Protein AF-A0A1D6ML98-F1 (afdb_monomer_lite)

Structure (mmCIF, N/CA/C/O backbone):
data_AF-A0A1D6ML98-F1
#
_entry.id   AF-A0A1D6ML98-F1
#
loop_
_atom_site.group_PDB
_atom_site.id
_atom_site.type_symbol
_atom_site.label_atom_id
_atom_site.label_alt_id
_atom_site.label_comp_id
_atom_site.label_asym_id
_atom_site.label_entity_id
_atom_site.label_seq_id
_atom_site.pdbx_PDB_ins_code
_atom_site.Cartn_x
_atom_site.Cartn_y
_atom_site.Cartn_z
_atom_site.occupancy
_atom_site.B_iso_or_equiv
_atom_site.auth_seq_id
_atom_site.auth_comp_id
_atom_site.auth_asym_id
_atom_site.auth_atom_id
_atom_site.pdbx_PDB_model_num
ATOM 1 N N . MET A 1 1 ? 32.834 -9.006 -31.889 1.00 80.00 1 MET A N 1
ATOM 2 C CA . MET A 1 1 ? 32.621 -7.613 -31.425 1.00 80.00 1 MET A CA 1
ATOM 3 C C . MET A 1 1 ? 31.144 -7.225 -31.370 1.00 80.00 1 MET A C 1
ATOM 5 O O . MET A 1 1 ? 30.738 -6.673 -30.360 1.00 80.00 1 MET A O 1
ATOM 9 N N . VAL A 1 2 ? 30.322 -7.568 -32.375 1.00 92.31 2 VAL A N 1
ATOM 10 C CA . VAL A 1 2 ? 28.879 -7.229 -32.403 1.00 92.31 2 VAL A CA 1
ATOM 11 C C . VAL A 1 2 ? 28.112 -7.730 -31.173 1.00 92.31 2 VAL A C 1
ATOM 13 O O . VAL A 1 2 ? 27.412 -6.945 -30.546 1.00 92.31 2 VAL A O 1
ATOM 16 N N . LEU A 1 3 ? 28.292 -8.999 -30.778 1.00 92.00 3 LEU A N 1
ATOM 17 C CA . LEU A 1 3 ? 27.611 -9.558 -29.601 1.00 92.00 3 LEU A CA 1
ATOM 18 C C . LEU A 1 3 ? 27.974 -8.805 -28.312 1.00 92.00 3 LEU A C 1
ATOM 20 O O . LEU A 1 3 ? 27.093 -8.484 -27.527 1.00 92.00 3 LEU A O 1
ATOM 24 N N . LEU A 1 4 ? 29.256 -8.470 -28.125 1.00 93.56 4 LEU A N 1
ATOM 25 C CA . LEU A 1 4 ? 29.718 -7.707 -26.962 1.00 93.56 4 LEU A CA 1
ATOM 26 C C . LEU A 1 4 ? 29.082 -6.308 -26.930 1.00 93.56 4 LEU A C 1
ATOM 28 O O . LEU A 1 4 ? 28.605 -5.878 -25.885 1.00 93.56 4 LEU A O 1
ATOM 32 N N . GLY A 1 5 ? 29.022 -5.631 -28.082 1.00 95.44 5 GLY A N 1
ATOM 33 C CA . GLY A 1 5 ? 28.347 -4.339 -28.215 1.00 95.44 5 GLY A CA 1
ATOM 34 C C . GLY A 1 5 ? 26.849 -4.430 -27.917 1.00 95.44 5 GLY A C 1
ATOM 35 O O . GLY A 1 5 ? 26.329 -3.623 -27.152 1.00 95.44 5 GLY A O 1
ATOM 36 N N . ALA A 1 6 ? 26.168 -5.448 -28.447 1.00 94.50 6 ALA A N 1
ATOM 37 C CA . ALA A 1 6 ? 24.748 -5.681 -28.194 1.00 94.50 6 ALA A CA 1
ATOM 38 C C . ALA A 1 6 ? 24.463 -5.953 -26.709 1.00 94.50 6 ALA A C 1
ATOM 40 O O . ALA A 1 6 ? 23.533 -5.379 -26.148 1.00 94.50 6 ALA A O 1
ATOM 41 N N . VAL A 1 7 ? 25.294 -6.769 -26.052 1.00 96.31 7 VAL A N 1
ATOM 42 C CA . VAL A 1 7 ? 25.186 -7.042 -24.611 1.00 96.31 7 VAL A CA 1
ATOM 43 C C . VAL A 1 7 ? 25.439 -5.774 -23.795 1.00 96.31 7 VAL A C 1
ATOM 45 O O . VAL A 1 7 ? 24.674 -5.492 -22.878 1.00 96.31 7 VAL A O 1
ATOM 48 N N . ALA A 1 8 ? 26.450 -4.971 -24.139 1.00 94.69 8 ALA A N 1
ATOM 49 C CA . ALA A 1 8 ? 26.728 -3.714 -23.445 1.00 94.69 8 ALA A CA 1
ATOM 50 C C . ALA A 1 8 ? 25.551 -2.728 -23.545 1.00 94.69 8 ALA A C 1
ATOM 52 O O . ALA A 1 8 ? 25.116 -2.186 -22.530 1.00 94.69 8 ALA A O 1
ATOM 53 N N . VAL A 1 9 ? 24.987 -2.548 -24.745 1.00 93.38 9 VAL A N 1
ATOM 54 C CA . VAL A 1 9 ? 23.797 -1.707 -24.957 1.00 93.38 9 VAL A CA 1
ATOM 55 C C . VAL A 1 9 ? 22.605 -2.248 -24.169 1.00 93.38 9 VAL A C 1
ATOM 57 O O . VAL A 1 9 ? 21.935 -1.480 -23.483 1.00 93.38 9 VAL A O 1
ATOM 60 N N . LEU A 1 10 ? 22.365 -3.563 -24.202 1.00 92.56 10 LEU A N 1
ATOM 61 C CA . LEU A 1 10 ? 21.275 -4.193 -23.455 1.00 92.56 10 LEU A CA 1
ATOM 62 C C . LEU A 1 10 ? 21.408 -3.962 -21.944 1.00 92.56 10 LEU A C 1
ATOM 64 O O . LEU A 1 10 ? 20.434 -3.584 -21.298 1.00 92.56 10 LEU A O 1
ATOM 68 N N . VAL A 1 11 ? 22.604 -4.146 -21.382 1.00 92.38 11 VAL A N 1
ATOM 69 C CA . VAL A 1 11 ? 22.875 -3.905 -19.956 1.00 92.38 11 VAL A CA 1
ATOM 70 C C . VAL A 1 11 ?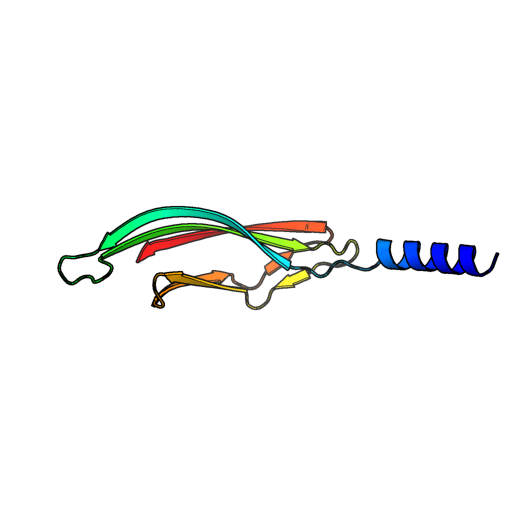 22.596 -2.448 -19.592 1.00 92.38 11 VAL A C 1
ATOM 72 O O . VAL A 1 11 ? 21.909 -2.187 -18.607 1.00 92.38 11 VAL A O 1
ATOM 75 N N . VAL A 1 12 ? 23.067 -1.498 -20.403 1.00 89.31 12 VAL A N 1
ATOM 76 C CA . VAL A 1 12 ? 22.812 -0.066 -20.195 1.00 89.31 12 VAL A CA 1
ATOM 77 C C . VAL A 1 12 ? 21.313 0.235 -20.233 1.00 89.31 12 VAL A C 1
ATOM 79 O O . VAL A 1 12 ? 20.810 0.922 -19.346 1.00 89.31 12 VAL A O 1
ATOM 82 N N . VAL A 1 13 ? 20.579 -0.327 -21.197 1.00 86.56 13 VAL A N 1
ATOM 83 C CA . VAL A 1 13 ? 19.122 -0.164 -21.303 1.00 86.56 13 VAL A CA 1
ATOM 84 C C . VAL A 1 13 ? 18.412 -0.716 -20.067 1.00 86.56 13 VAL A C 1
ATOM 86 O O . VAL A 1 13 ? 17.603 -0.007 -19.481 1.00 86.56 13 VAL A O 1
ATOM 89 N N . VAL A 1 14 ? 18.726 -1.936 -19.626 1.00 85.12 14 VAL A N 1
ATOM 90 C CA . VAL A 1 14 ? 18.088 -2.556 -18.449 1.00 85.12 14 VAL A CA 1
ATOM 91 C C . VAL A 1 14 ? 18.408 -1.792 -17.159 1.00 85.12 14 VAL A C 1
ATOM 93 O O . VAL A 1 14 ? 17.543 -1.643 -16.298 1.00 85.12 14 VAL A O 1
ATOM 96 N N . LEU A 1 15 ? 19.630 -1.271 -17.018 1.00 80.12 15 LEU A N 1
ATOM 97 C CA . LEU A 1 15 ? 20.029 -0.475 -15.852 1.00 80.12 15 LEU A CA 1
ATOM 98 C C . LEU A 1 15 ? 19.375 0.912 -15.824 1.00 80.12 15 LEU A C 1
ATOM 100 O O . LEU A 1 15 ? 19.064 1.416 -14.744 1.00 80.12 15 LEU A O 1
ATOM 104 N N . LEU A 1 16 ? 19.168 1.524 -16.992 1.00 76.38 16 LEU A N 1
ATOM 105 C CA . LEU A 1 16 ? 18.532 2.836 -17.136 1.00 76.38 16 LEU A CA 1
ATOM 106 C C . LEU A 1 16 ? 17.006 2.756 -17.244 1.00 76.38 16 LEU A C 1
ATOM 108 O O . LEU A 1 16 ? 16.338 3.789 -17.173 1.00 76.38 16 LEU A O 1
ATOM 112 N N . GLN A 1 17 ? 16.441 1.557 -17.412 1.00 75.75 17 GLN A N 1
ATOM 113 C CA . GLN A 1 17 ? 15.001 1.387 -17.514 1.00 75.75 17 GLN A CA 1
ATOM 114 C C . GLN A 1 17 ? 14.327 1.880 -16.225 1.00 75.75 17 GLN A C 1
ATOM 116 O O . GLN A 1 17 ? 14.653 1.421 -15.122 1.00 75.75 17 GLN A O 1
ATOM 121 N N . PRO A 1 18 ? 13.375 2.823 -16.332 1.00 66.12 18 PRO A N 1
ATOM 122 C CA . PRO A 1 18 ? 12.681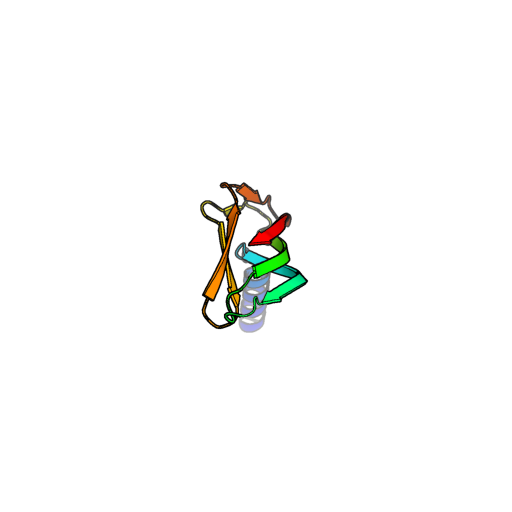 3.339 -15.170 1.00 66.12 18 PRO A CA 1
ATOM 123 C C . PRO A 1 18 ? 11.910 2.207 -14.490 1.00 66.12 18 PRO A C 1
ATOM 125 O O . PRO A 1 18 ? 11.031 1.582 -15.082 1.00 66.12 18 PRO A O 1
ATOM 128 N N . ARG A 1 19 ? 12.227 1.948 -13.219 1.00 78.12 19 ARG A N 1
ATOM 129 C CA . ARG A 1 19 ? 11.482 0.979 -12.413 1.00 78.12 19 ARG A CA 1
ATOM 130 C C . ARG A 1 19 ? 10.090 1.533 -12.140 1.00 78.12 19 ARG A C 1
ATOM 132 O O . ARG A 1 19 ? 9.964 2.645 -11.622 1.00 78.12 19 ARG A O 1
ATOM 139 N N . ALA A 1 20 ? 9.068 0.751 -12.473 1.00 86.06 20 ALA A N 1
ATOM 140 C CA . ALA A 1 20 ? 7.688 1.119 -12.203 1.00 86.06 20 ALA A CA 1
ATOM 141 C C . ALA A 1 20 ? 7.498 1.424 -10.703 1.00 86.06 20 ALA A C 1
ATOM 143 O O . ALA A 1 20 ? 8.054 0.715 -9.853 1.00 86.06 20 ALA A O 1
ATOM 144 N N . PRO A 1 21 ? 6.751 2.485 -10.357 1.00 92.38 21 PRO A N 1
ATOM 145 C CA . PRO A 1 21 ? 6.392 2.740 -8.974 1.00 92.38 21 PRO A CA 1
ATOM 146 C C . PRO A 1 21 ? 5.467 1.626 -8.465 1.00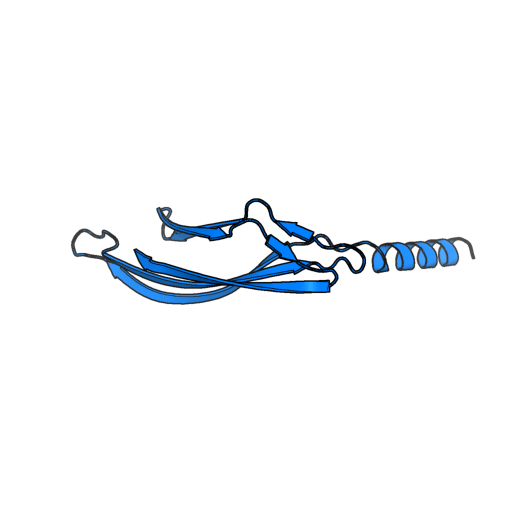 92.38 21 PRO A C 1
ATOM 148 O O . PRO A 1 21 ? 4.652 1.093 -9.214 1.00 92.38 21 PRO A O 1
ATOM 151 N N . TYR A 1 22 ? 5.593 1.270 -7.191 1.00 93.19 22 TYR A N 1
ATOM 152 C CA . TYR A 1 22 ? 4.827 0.188 -6.574 1.00 93.19 22 TYR A CA 1
ATOM 153 C C . TYR A 1 22 ? 4.415 0.544 -5.149 1.00 93.19 22 TYR A C 1
ATOM 155 O O . TYR A 1 22 ? 4.961 1.464 -4.540 1.00 93.19 22 TYR A O 1
ATOM 163 N N . VAL A 1 23 ? 3.459 -0.208 -4.612 1.00 95.06 23 VAL A N 1
ATOM 164 C CA . VAL A 1 23 ? 3.040 -0.128 -3.212 1.00 95.06 23 VAL A CA 1
ATOM 165 C C . VAL A 1 23 ? 3.275 -1.484 -2.562 1.00 95.06 23 VAL A C 1
ATOM 167 O O . VAL A 1 23 ? 2.993 -2.512 -3.172 1.00 95.06 23 VAL A O 1
ATOM 170 N N . ALA A 1 24 ? 3.813 -1.499 -1.346 1.00 94.69 24 ALA A N 1
ATOM 171 C CA . ALA A 1 24 ? 4.084 -2.721 -0.598 1.00 94.69 24 ALA A CA 1
ATOM 172 C C . ALA A 1 24 ? 3.664 -2.574 0.866 1.00 94.69 24 ALA A C 1
ATOM 174 O O . ALA A 1 24 ? 3.827 -1.511 1.457 1.00 94.69 24 ALA A O 1
ATOM 175 N N . VAL A 1 25 ? 3.172 -3.657 1.467 1.00 94.12 25 VAL A N 1
ATOM 176 C CA . VAL A 1 25 ? 3.003 -3.748 2.923 1.00 94.12 25 VAL A CA 1
ATOM 177 C C . VAL A 1 25 ? 4.353 -4.129 3.526 1.00 94.12 25 VAL A C 1
ATOM 179 O O . VAL A 1 25 ? 4.933 -5.144 3.148 1.00 94.12 25 VAL A O 1
ATOM 182 N N . ARG A 1 26 ? 4.878 -3.304 4.432 1.00 95.31 26 ARG A N 1
ATOM 183 C CA . ARG A 1 26 ? 6.150 -3.541 5.130 1.00 95.31 26 ARG A CA 1
ATOM 184 C C . ARG A 1 26 ? 5.985 -4.311 6.416 1.00 95.31 26 ARG A C 1
ATOM 186 O O . ARG A 1 26 ? 6.773 -5.205 6.698 1.00 95.31 26 ARG A O 1
ATOM 193 N N . ALA A 1 27 ? 4.973 -3.942 7.178 1.00 96.06 27 ALA A N 1
ATOM 194 C CA . ALA A 1 27 ? 4.649 -4.580 8.432 1.00 96.06 27 ALA A CA 1
ATOM 195 C C . ALA A 1 27 ? 3.139 -4.539 8.622 1.00 96.06 27 ALA A C 1
ATOM 197 O O . ALA A 1 27 ? 2.472 -3.590 8.204 1.00 96.06 27 ALA A O 1
ATOM 198 N N . ALA A 1 28 ? 2.610 -5.566 9.268 1.00 94.19 28 ALA A N 1
ATOM 199 C CA . ALA A 1 28 ? 1.254 -5.564 9.772 1.00 94.19 28 ALA A CA 1
ATOM 200 C C . ALA A 1 28 ? 1.258 -6.243 11.138 1.00 94.19 28 ALA A C 1
ATOM 202 O O . ALA A 1 28 ? 1.841 -7.318 11.283 1.00 94.19 28 ALA A O 1
ATOM 203 N N . SER A 1 29 ? 0.621 -5.615 12.119 1.00 95.81 29 SER A N 1
ATOM 204 C CA . SER A 1 29 ? 0.541 -6.135 13.481 1.00 95.81 29 SER A CA 1
ATOM 205 C C . SER A 1 29 ? -0.913 -6.213 13.910 1.00 95.81 29 SER A C 1
ATOM 207 O O . SER A 1 29 ? -1.622 -5.207 13.919 1.00 95.81 29 SER A O 1
ATOM 209 N N . LEU A 1 30 ? -1.350 -7.416 14.268 1.00 93.31 30 LEU A N 1
ATOM 210 C CA . LEU A 1 30 ? -2.653 -7.674 14.866 1.00 93.31 30 LEU A CA 1
ATOM 211 C C . LEU A 1 30 ? -2.534 -7.529 16.386 1.00 93.31 30 LEU A C 1
ATOM 213 O O . LEU A 1 30 ? -1.764 -8.248 17.014 1.00 93.31 30 LEU A O 1
ATOM 217 N N . TYR A 1 31 ? -3.289 -6.599 16.964 1.00 94.62 31 TYR A N 1
ATOM 218 C CA . TYR A 1 31 ? -3.320 -6.341 18.407 1.00 94.62 31 TYR A CA 1
ATOM 219 C C . TYR A 1 31 ? -4.546 -6.948 19.084 1.00 94.62 31 TYR A C 1
ATOM 221 O O . TYR A 1 31 ? -4.464 -7.357 20.237 1.00 94.62 31 TYR A O 1
ATOM 229 N N . ALA A 1 32 ? -5.675 -7.002 18.379 1.00 92.31 32 ALA A N 1
ATOM 230 C CA . ALA A 1 32 ? -6.903 -7.603 18.877 1.00 92.31 32 ALA A CA 1
ATOM 231 C C . ALA A 1 32 ? -7.639 -8.298 17.733 1.00 92.31 32 ALA A C 1
ATOM 233 O O . ALA A 1 32 ? -7.727 -7.749 16.635 1.00 92.31 32 ALA A O 1
ATOM 234 N N . LEU A 1 33 ? -8.151 -9.495 18.009 1.00 90.06 33 LEU A N 1
ATOM 235 C CA . LEU A 1 33 ? -9.103 -10.228 17.178 1.00 90.06 33 LEU A CA 1
ATOM 236 C C . LEU A 1 33 ? -10.015 -11.005 18.126 1.00 90.06 33 LEU A C 1
ATOM 238 O O . LEU A 1 33 ? -9.688 -12.112 18.550 1.00 90.06 33 LEU A O 1
ATOM 242 N N . VAL A 1 34 ? -11.107 -10.371 18.531 1.00 91.44 34 VAL A N 1
ATOM 243 C CA . VAL A 1 34 ? -12.033 -10.889 19.537 1.00 91.44 34 VAL A CA 1
ATOM 244 C C . VAL A 1 34 ? -13.341 -11.250 18.859 1.00 91.44 34 VAL A C 1
ATOM 246 O O . VAL A 1 34 ? -13.909 -10.450 18.116 1.00 91.44 34 VAL A O 1
ATOM 249 N N . TYR A 1 35 ? -13.812 -12.459 19.138 1.00 87.88 35 TYR A N 1
ATOM 250 C CA . TYR A 1 35 ? -15.113 -12.941 18.709 1.00 87.88 35 TYR A CA 1
ATOM 251 C C . TYR A 1 35 ? -16.086 -12.919 19.883 1.00 87.88 35 TYR A C 1
ATOM 253 O O . TYR A 1 35 ? -15.752 -13.366 20.981 1.00 87.88 35 TYR A O 1
ATOM 261 N N . GLY A 1 36 ? -17.291 -12.416 19.637 1.00 88.56 36 GLY A N 1
ATOM 262 C CA . GLY A 1 36 ? -18.402 -12.508 20.572 1.00 88.56 36 GLY A CA 1
ATOM 263 C C . GLY A 1 36 ? -18.967 -13.928 20.644 1.00 88.56 36 GLY A C 1
ATOM 264 O O . GLY A 1 36 ? -18.622 -14.811 19.857 1.00 88.56 36 GLY A O 1
ATOM 265 N N . GLN A 1 37 ? -19.905 -14.146 21.567 1.00 89.75 37 GLN A N 1
ATOM 266 C CA . GLN A 1 37 ? -20.527 -15.461 21.794 1.00 89.75 37 GLN A CA 1
ATOM 267 C C . GLN A 1 37 ? -21.267 -16.015 20.565 1.00 89.75 37 GLN A C 1
ATOM 269 O O . GLN A 1 37 ? -21.426 -17.224 20.428 1.00 89.75 37 GLN A O 1
ATOM 274 N N . THR A 1 38 ? -21.703 -15.141 19.658 1.00 87.88 38 THR A N 1
ATOM 275 C CA . THR A 1 38 ? -22.371 -15.507 18.401 1.00 87.88 38 THR A CA 1
ATOM 276 C C . THR A 1 38 ? -21.394 -15.922 17.295 1.00 87.88 38 THR A C 1
ATOM 278 O O . THR A 1 38 ? -21.831 -16.258 16.198 1.00 87.88 38 THR A O 1
ATOM 281 N N . GLY A 1 39 ? -20.078 -15.862 17.543 1.00 84.25 39 GLY A N 1
ATOM 282 C CA . GLY A 1 39 ? -19.043 -16.028 16.519 1.00 84.25 39 GLY A CA 1
ATOM 283 C C . GLY A 1 39 ? -18.871 -14.804 15.613 1.00 84.25 39 GLY A C 1
ATOM 284 O O . GLY A 1 39 ? -18.078 -14.844 14.674 1.00 84.25 39 GLY A O 1
ATOM 285 N N . ALA A 1 40 ? -19.590 -13.710 15.885 1.00 84.75 40 ALA A N 1
ATOM 286 C CA . ALA A 1 40 ? -19.366 -12.430 15.227 1.00 84.75 40 ALA A CA 1
ATOM 287 C C . ALA A 1 40 ? -18.066 -11.791 15.727 1.00 84.75 40 ALA A C 1
ATOM 289 O O . ALA A 1 40 ? -17.697 -11.938 16.892 1.00 84.75 40 ALA A O 1
ATOM 290 N N . LEU A 1 41 ? -17.378 -11.076 14.841 1.00 83.50 41 LEU A N 1
ATOM 291 C CA . LEU A 1 41 ? -16.219 -10.279 15.215 1.00 83.50 41 LEU A CA 1
ATOM 292 C C . LEU A 1 41 ? -16.687 -9.083 16.056 1.00 83.50 41 LEU A C 1
ATOM 294 O O . LEU A 1 41 ? -17.490 -8.290 15.575 1.00 83.50 41 LEU A O 1
ATOM 298 N N . ASP A 1 42 ? -16.209 -8.994 17.294 1.00 89.06 42 ASP A N 1
ATOM 299 C CA . ASP A 1 42 ? -16.596 -7.968 18.273 1.00 89.06 42 ASP A CA 1
ATOM 300 C C . ASP A 1 42 ? -15.560 -6.840 18.364 1.00 89.06 42 ASP A C 1
ATOM 302 O O . ASP A 1 42 ? -15.903 -5.678 18.543 1.00 89.06 42 ASP A O 1
ATOM 306 N N . ASN A 1 43 ? -14.274 -7.178 18.219 1.00 90.94 43 ASN A N 1
ATOM 307 C CA . ASN A 1 43 ? -13.203 -6.189 18.173 1.00 90.94 43 ASN A CA 1
ATOM 308 C C . ASN A 1 43 ? -12.048 -6.687 17.308 1.00 90.94 43 ASN A C 1
ATOM 310 O O . ASN A 1 43 ? -11.491 -7.765 17.545 1.00 90.94 43 ASN A O 1
ATOM 314 N N . VAL A 1 44 ? -11.627 -5.872 16.351 1.00 90.75 44 VAL A N 1
ATOM 315 C CA . VAL A 1 44 ? -10.374 -6.060 15.629 1.00 90.75 44 VAL A CA 1
ATOM 316 C C . VAL A 1 44 ? -9.528 -4.805 15.686 1.00 90.75 44 VAL A C 1
ATOM 318 O O . VAL A 1 44 ? -10.005 -3.701 15.459 1.00 90.75 44 VAL A O 1
ATOM 321 N N . GLN A 1 45 ? -8.232 -4.968 15.937 1.00 94.81 45 GLN A N 1
ATOM 322 C CA . GLN A 1 45 ? -7.269 -3.881 15.84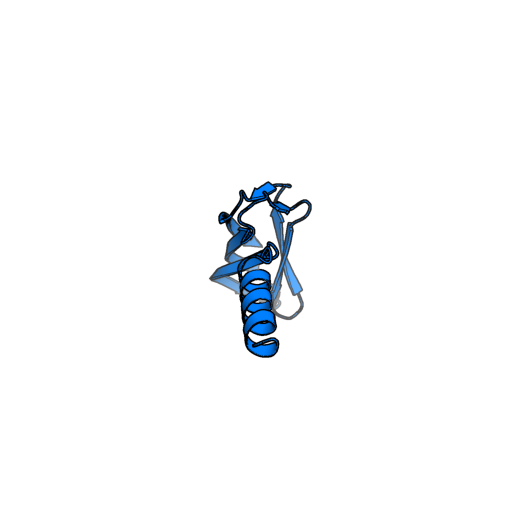4 1.00 94.81 45 GLN A CA 1
ATOM 323 C C . GLN A 1 45 ? -6.027 -4.357 15.105 1.00 94.81 45 GLN A C 1
ATOM 325 O O . GLN A 1 45 ? -5.280 -5.196 15.604 1.00 94.81 45 GLN A O 1
ATOM 330 N N . VAL A 1 46 ? -5.782 -3.779 13.931 1.00 94.75 46 VAL A N 1
ATOM 331 C CA . VAL A 1 46 ? -4.612 -4.076 13.097 1.00 94.75 46 VAL A CA 1
ATOM 332 C C . VAL A 1 46 ? -3.914 -2.779 12.735 1.00 94.75 46 VAL A C 1
ATOM 334 O O . VAL A 1 46 ? -4.550 -1.840 12.263 1.00 94.75 46 VAL A O 1
ATOM 337 N N . THR A 1 47 ? -2.600 -2.718 12.906 1.00 96.44 47 THR A N 1
ATOM 338 C CA . THR A 1 47 ? -1.790 -1.684 12.259 1.00 96.44 47 THR A CA 1
ATOM 339 C C . THR A 1 47 ? -1.214 -2.244 10.972 1.00 96.44 47 THR A C 1
ATOM 341 O O . THR A 1 47 ? -0.794 -3.398 10.917 1.00 96.44 47 THR A O 1
ATOM 344 N N . VAL A 1 48 ? -1.206 -1.435 9.918 1.00 95.81 48 VAL A N 1
ATOM 345 C CA . VAL A 1 48 ? -0.601 -1.788 8.634 1.00 95.81 48 VAL A CA 1
ATOM 346 C C . VAL A 1 48 ? 0.313 -0.647 8.225 1.00 95.81 48 VAL A C 1
ATOM 348 O O . VAL A 1 48 ? -0.130 0.485 8.038 1.00 95.81 48 VAL A O 1
ATOM 351 N N . GLN A 1 49 ? 1.598 -0.944 8.085 1.00 96.75 49 GLN A N 1
ATOM 352 C CA . GLN A 1 49 ? 2.577 -0.041 7.502 1.00 96.75 49 GLN A CA 1
ATOM 353 C C . GLN A 1 49 ? 2.710 -0.366 6.023 1.00 96.75 49 GLN A C 1
ATOM 355 O O . GLN A 1 49 ? 3.254 -1.401 5.637 1.00 96.75 49 GLN A O 1
ATOM 360 N N . VAL A 1 50 ? 2.191 0.528 5.195 1.00 96.12 50 VAL A N 1
ATOM 361 C CA . VAL A 1 50 ? 2.296 0.474 3.742 1.00 96.12 50 VAL A CA 1
ATOM 362 C C . VAL A 1 50 ? 3.377 1.455 3.299 1.00 96.12 50 VAL A C 1
ATOM 364 O O . VAL A 1 50 ? 3.608 2.477 3.935 1.00 96.12 50 VAL A O 1
ATOM 367 N N . GLU A 1 51 ? 4.043 1.170 2.192 1.00 96.19 51 GLU A N 1
ATOM 368 C CA . GLU A 1 51 ? 4.951 2.099 1.534 1.00 96.19 51 GLU A CA 1
ATOM 369 C C . GLU A 1 51 ? 4.632 2.186 0.054 1.00 96.19 51 GLU A C 1
ATOM 371 O O . GLU A 1 51 ? 4.590 1.168 -0.639 1.00 96.19 51 GLU A O 1
ATOM 376 N N . ALA A 1 52 ? 4.502 3.409 -0.445 1.00 97.25 52 ALA A N 1
ATOM 377 C CA . ALA A 1 52 ? 4.590 3.683 -1.867 1.00 97.25 52 ALA A CA 1
ATOM 378 C C . ALA A 1 52 ? 6.042 4.014 -2.227 1.00 97.25 52 ALA A C 1
ATOM 380 O O . ALA A 1 52 ? 6.682 4.851 -1.589 1.00 97.25 52 ALA A O 1
ATOM 381 N N . ARG A 1 53 ? 6.582 3.359 -3.253 1.00 95.94 53 ARG A N 1
ATOM 382 C CA . ARG A 1 53 ? 7.965 3.531 -3.700 1.00 95.94 53 ARG A CA 1
ATOM 383 C C . ARG A 1 53 ? 8.006 3.875 -5.170 1.00 95.94 53 ARG A C 1
ATOM 385 O O . ARG A 1 53 ? 7.311 3.273 -5.983 1.00 95.94 53 ARG A O 1
ATOM 392 N N . ASN A 1 54 ? 8.873 4.816 -5.506 1.00 94.69 54 ASN A N 1
ATOM 393 C CA . ASN A 1 54 ? 9.138 5.203 -6.876 1.00 94.69 54 ASN A CA 1
ATOM 394 C C . ASN A 1 54 ? 10.603 4.921 -7.204 1.00 94.69 54 ASN A C 1
ATOM 396 O O . ASN A 1 54 ? 11.496 5.648 -6.777 1.00 94.69 54 ASN A O 1
ATOM 400 N N . GLY A 1 55 ? 10.854 3.845 -7.950 1.00 90.00 55 GLY A N 1
ATOM 401 C CA . GLY A 1 55 ? 12.205 3.490 -8.384 1.00 90.00 55 GLY A CA 1
ATOM 402 C C . GLY A 1 55 ? 12.695 4.283 -9.601 1.00 90.00 55 GLY A C 1
ATOM 403 O O . GLY A 1 55 ? 13.866 4.168 -9.955 1.00 90.00 55 GLY A O 1
ATOM 404 N N . ASN A 1 56 ? 11.832 5.080 -10.239 1.00 87.75 56 ASN A N 1
ATOM 405 C CA . ASN A 1 56 ? 12.211 5.941 -11.352 1.00 87.75 56 ASN A CA 1
ATOM 406 C C . ASN A 1 56 ? 13.095 7.090 -10.840 1.00 87.75 56 ASN A C 1
ATOM 408 O O . ASN A 1 56 ? 12.739 7.794 -9.894 1.00 87.75 56 ASN A O 1
ATOM 412 N N . ALA A 1 57 ? 14.261 7.269 -11.461 1.00 86.88 57 ALA A N 1
ATOM 413 C CA . ALA A 1 57 ? 15.233 8.290 -11.083 1.00 86.88 57 ALA A CA 1
ATOM 414 C C . ALA A 1 57 ? 14.945 9.686 -11.653 1.00 86.88 57 ALA A C 1
ATOM 416 O O . ALA A 1 57 ? 15.546 10.657 -11.205 1.00 86.88 57 ALA A O 1
ATOM 417 N N . HIS A 1 58 ? 14.040 9.786 -12.621 1.00 86.62 58 HIS A N 1
ATOM 418 C CA . HIS A 1 58 ? 13.865 10.973 -13.455 1.00 86.62 58 HIS A CA 1
ATOM 419 C C . HIS A 1 58 ? 12.483 11.609 -13.321 1.00 86.62 58 HIS A C 1
ATOM 421 O O . HIS A 1 58 ? 12.317 12.775 -13.660 1.00 86.62 58 HIS A O 1
ATOM 427 N N . SER A 1 59 ? 11.487 10.868 -12.830 1.00 90.00 59 SER A N 1
ATOM 428 C CA . SER A 1 59 ? 10.113 11.359 -12.730 1.00 90.00 59 SER A CA 1
ATOM 429 C C . SER A 1 59 ? 9.481 11.023 -11.392 1.00 90.00 59 SER A C 1
ATOM 431 O O . SER A 1 59 ? 9.656 9.928 -10.861 1.00 90.00 59 SER A O 1
ATOM 433 N N . THR A 1 60 ? 8.672 11.954 -10.897 1.00 95.00 60 THR A N 1
ATOM 434 C CA . THR A 1 60 ? 7.726 11.742 -9.798 1.00 95.00 60 THR A CA 1
ATOM 435 C C . THR A 1 60 ? 6.626 10.769 -10.228 1.00 95.00 60 THR A C 1
ATOM 437 O O . THR A 1 60 ? 6.136 10.838 -11.355 1.00 95.00 60 THR A O 1
ATOM 440 N N . ALA A 1 61 ? 6.212 9.889 -9.319 1.00 94.88 61 ALA A N 1
ATOM 441 C CA . ALA A 1 61 ? 5.052 9.020 -9.478 1.00 94.88 61 ALA A CA 1
ATOM 442 C C . ALA A 1 61 ? 3.827 9.645 -8.804 1.00 94.88 61 ALA A C 1
ATOM 444 O O . ALA A 1 61 ? 3.941 10.250 -7.736 1.00 94.88 61 ALA A O 1
ATOM 445 N N . TYR A 1 62 ? 2.653 9.489 -9.410 1.00 96.44 62 TYR A N 1
ATOM 446 C CA . TYR A 1 62 ? 1.384 9.948 -8.854 1.00 96.44 62 TYR A CA 1
ATOM 447 C C . TYR A 1 62 ? 0.460 8.756 -8.623 1.00 96.44 62 TYR A C 1
ATOM 449 O O . TYR A 1 62 ? 0.205 7.979 -9.541 1.00 96.44 62 TYR A O 1
ATOM 457 N N . PHE A 1 63 ? -0.045 8.630 -7.401 1.00 95.44 63 PHE A N 1
ATOM 458 C CA . PHE A 1 63 ? -1.014 7.615 -7.014 1.00 95.44 63 PHE A CA 1
ATOM 459 C C . PHE A 1 63 ? -2.355 8.311 -6.800 1.00 95.44 63 PHE A C 1
ATOM 461 O O . PHE A 1 63 ? -2.506 9.101 -5.871 1.00 95.44 63 PHE A O 1
ATOM 468 N N . SER A 1 64 ? -3.318 8.048 -7.683 1.00 95.94 64 SER A N 1
ATOM 469 C CA . SER A 1 64 ? -4.625 8.719 -7.674 1.00 95.94 64 SER A CA 1
ATOM 470 C C . SER A 1 64 ? -5.659 8.018 -6.795 1.00 95.94 64 SER A C 1
ATOM 472 O O . SER A 1 64 ? -6.522 8.670 -6.216 1.00 95.94 64 SER A O 1
ATOM 474 N N . ARG A 1 65 ? -5.595 6.687 -6.706 1.00 94.81 65 ARG A N 1
ATOM 475 C CA . ARG A 1 65 ? -6.559 5.872 -5.964 1.00 94.81 65 ARG A CA 1
ATOM 476 C C . ARG A 1 65 ? -5.858 4.670 -5.353 1.00 94.81 65 ARG A C 1
ATOM 478 O O . ARG A 1 65 ? -5.759 3.621 -5.982 1.00 94.81 65 ARG A O 1
ATOM 485 N N . LEU A 1 66 ? -5.367 4.839 -4.129 1.00 95.00 66 LEU A N 1
ATOM 486 C CA . LEU A 1 66 ? -4.833 3.730 -3.350 1.00 95.00 66 LEU A CA 1
ATOM 487 C C . LEU A 1 66 ? -5.906 3.198 -2.402 1.00 95.00 66 LEU A C 1
ATOM 489 O O . LEU A 1 66 ? -6.459 3.943 -1.591 1.00 95.00 66 LEU A O 1
ATOM 493 N N . GLU A 1 67 ? -6.167 1.900 -2.510 1.00 95.19 67 GLU A N 1
ATOM 494 C CA . GLU A 1 67 ? -7.112 1.172 -1.676 1.00 95.19 67 GLU A CA 1
ATOM 495 C C . GLU A 1 67 ? -6.526 -0.196 -1.318 1.00 95.19 67 GLU A C 1
ATOM 497 O O . GLU A 1 67 ? -6.252 -1.005 -2.204 1.00 95.19 67 GLU A O 1
ATOM 502 N N . CYS A 1 68 ? -6.361 -0.462 -0.025 1.00 91.88 68 CYS A N 1
ATOM 503 C CA . CYS A 1 68 ? -5.992 -1.776 0.490 1.00 91.88 68 CYS A CA 1
ATOM 504 C C . CYS A 1 68 ? -7.163 -2.335 1.301 1.00 91.88 68 CYS A C 1
ATOM 506 O O . CYS A 1 68 ? -7.603 -1.716 2.268 1.00 91.88 68 CYS A O 1
ATOM 508 N N . ARG A 1 69 ? -7.669 -3.511 0.925 1.00 92.62 69 ARG A N 1
ATOM 509 C CA . ARG A 1 69 ? -8.697 -4.217 1.698 1.00 92.62 69 ARG A CA 1
ATOM 510 C C . ARG A 1 69 ? -8.021 -5.151 2.692 1.00 92.62 69 ARG A C 1
ATOM 512 O O . ARG A 1 69 ? -7.265 -6.030 2.289 1.00 92.62 69 ARG A O 1
ATOM 519 N N . LEU A 1 70 ? -8.305 -4.959 3.973 1.00 91.38 70 LEU A N 1
ATOM 520 C CA . LEU A 1 70 ? -7.958 -5.914 5.013 1.00 91.38 70 LEU A CA 1
ATOM 521 C C . LEU A 1 70 ? -9.098 -6.925 5.108 1.00 91.38 70 LEU A C 1
ATOM 523 O O . LEU A 1 70 ? -10.240 -6.533 5.338 1.00 91.38 70 LEU A O 1
ATOM 527 N N . ALA A 1 71 ? -8.795 -8.206 4.928 1.00 89.62 71 ALA A N 1
ATOM 528 C CA . ALA A 1 71 ? -9.779 -9.277 4.990 1.00 89.62 71 ALA A CA 1
ATOM 529 C C . ALA A 1 71 ? -9.299 -10.413 5.894 1.00 89.62 71 ALA A C 1
ATOM 531 O O . ALA A 1 71 ? -8.106 -10.707 5.953 1.00 89.62 71 ALA A O 1
ATOM 532 N N . PHE A 1 72 ? -10.241 -11.056 6.576 1.00 84.12 72 PHE A N 1
ATOM 533 C CA . PHE A 1 72 ? -10.006 -12.219 7.422 1.00 84.12 72 PHE A CA 1
ATOM 534 C C . PHE A 1 72 ? -11.178 -13.188 7.286 1.00 84.12 72 PHE A C 1
ATOM 536 O O . PHE A 1 72 ? -12.330 -12.761 7.284 1.00 84.12 72 PHE A O 1
ATOM 543 N N . ALA A 1 73 ? -10.888 -14.483 7.136 1.00 84.50 73 ALA A N 1
ATOM 544 C CA . ALA A 1 73 ? -11.899 -15.535 6.969 1.00 84.50 73 ALA A CA 1
ATOM 545 C C . ALA A 1 73 ? -12.964 -15.229 5.885 1.00 84.50 73 ALA A C 1
ATOM 547 O O . ALA A 1 73 ? -14.143 -15.518 6.052 1.00 84.50 73 ALA A O 1
ATOM 548 N N . GLY A 1 74 ? -12.555 -14.603 4.775 1.00 85.44 74 GLY A N 1
ATOM 549 C CA . GLY A 1 74 ? -13.450 -14.220 3.673 1.00 85.44 74 GLY A CA 1
ATOM 550 C C . GLY A 1 74 ? -14.255 -12.933 3.901 1.00 85.44 74 GLY A C 1
ATOM 551 O O . GLY A 1 74 ? -14.846 -12.422 2.952 1.00 85.44 74 GLY A O 1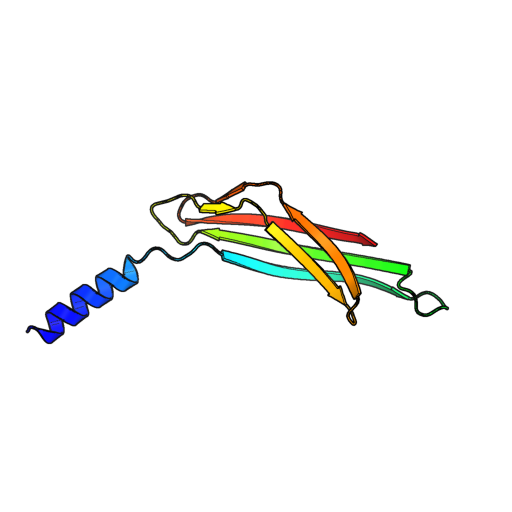
ATOM 552 N N . ALA A 1 75 ? -14.236 -12.358 5.105 1.00 84.12 75 ALA A N 1
ATOM 553 C CA . ALA A 1 75 ? -14.884 -11.088 5.412 1.00 84.12 75 ALA A CA 1
ATOM 554 C C . ALA A 1 75 ? -13.908 -9.912 5.257 1.00 84.12 75 ALA A C 1
ATOM 556 O O . ALA A 1 75 ? -12.755 -9.986 5.683 1.00 84.12 75 ALA A O 1
ATOM 557 N N . THR A 1 76 ? -14.365 -8.802 4.668 1.00 89.38 76 THR A N 1
ATOM 558 C CA . THR A 1 76 ? -13.588 -7.551 4.649 1.00 89.38 76 THR A CA 1
ATOM 559 C C . THR A 1 76 ? -13.732 -6.864 6.001 1.00 89.38 76 THR A C 1
ATOM 561 O O . THR A 1 76 ? -14.825 -6.449 6.366 1.00 89.38 76 THR A O 1
ATOM 564 N N . LEU A 1 77 ? -12.621 -6.736 6.719 1.00 87.44 77 LEU A N 1
ATOM 565 C CA . LEU A 1 77 ? -12.545 -6.110 8.036 1.00 87.44 77 LEU A CA 1
ATOM 566 C C . LEU A 1 77 ? -12.461 -4.588 7.944 1.00 87.44 77 LEU A C 1
ATOM 568 O O . LEU A 1 77 ? -13.082 -3.875 8.720 1.00 87.44 77 LEU A O 1
ATOM 572 N N . ALA A 1 78 ? -11.661 -4.085 7.003 1.00 91.19 78 ALA A N 1
ATOM 573 C CA . ALA A 1 78 ? -11.452 -2.656 6.823 1.00 91.19 78 ALA A CA 1
ATOM 574 C C . ALA A 1 78 ? -10.996 -2.332 5.400 1.00 91.19 78 ALA A C 1
ATOM 576 O O . ALA A 1 78 ? -10.380 -3.151 4.712 1.00 91.19 78 ALA A O 1
ATOM 577 N N . VAL A 1 79 ? -11.252 -1.097 4.974 1.00 94.19 79 VAL A N 1
ATOM 578 C CA . VAL A 1 79 ? -10.775 -0.559 3.698 1.00 94.19 79 VAL A CA 1
ATOM 579 C C . VAL A 1 79 ? -9.869 0.634 3.980 1.00 94.19 79 VAL A C 1
ATOM 581 O O . VAL A 1 79 ? -10.325 1.689 4.412 1.00 94.19 79 VAL A O 1
ATOM 584 N N . LEU A 1 80 ? -8.574 0.461 3.732 1.00 93.25 80 LEU A N 1
ATOM 585 C CA . LEU A 1 80 ? -7.542 1.468 3.954 1.00 93.25 80 LEU A CA 1
ATOM 586 C C . LEU A 1 80 ? -7.399 2.304 2.684 1.00 93.25 80 LEU A C 1
ATOM 588 O O . LEU A 1 80 ? -7.053 1.774 1.627 1.00 93.25 80 LEU A O 1
ATOM 592 N N . ARG A 1 81 ? -7.686 3.603 2.771 1.00 95.69 81 ARG A N 1
ATOM 593 C CA . ARG A 1 81 ? -7.642 4.527 1.631 1.00 95.69 81 ARG A CA 1
ATOM 594 C C . ARG A 1 81 ? -6.628 5.628 1.886 1.00 95.69 81 ARG A C 1
ATOM 596 O O . ARG A 1 81 ? -6.538 6.141 2.997 1.00 95.69 81 ARG A O 1
ATOM 603 N N . ALA A 1 82 ? -5.906 6.027 0.848 1.00 95.62 82 ALA A N 1
ATOM 604 C CA . ALA A 1 82 ? -5.186 7.296 0.841 1.00 95.62 82 ALA A CA 1
ATOM 605 C C . ALA A 1 82 ? -5.834 8.262 -0.153 1.00 95.62 82 ALA A C 1
ATOM 607 O O . ALA A 1 82 ? -6.268 7.859 -1.235 1.00 95.62 82 ALA A O 1
ATOM 608 N N . TYR A 1 83 ? -5.849 9.545 0.214 1.00 95.94 83 TYR A N 1
ATOM 609 C CA . TYR A 1 83 ? -6.050 10.629 -0.744 1.00 95.94 83 TYR A CA 1
ATOM 610 C C . TYR A 1 83 ? -4.956 10.598 -1.814 1.00 95.94 83 TYR A C 1
ATOM 612 O O . TYR A 1 83 ? -3.884 10.056 -1.553 1.00 95.94 83 TYR A O 1
ATOM 620 N N . PRO A 1 84 ? -5.179 11.178 -3.002 1.00 97.75 84 PRO A N 1
ATOM 621 C CA . PRO A 1 84 ? -4.155 11.212 -4.031 1.00 97.75 84 PRO A CA 1
ATOM 622 C C . PRO A 1 84 ? -2.841 11.824 -3.530 1.00 97.75 84 PRO A C 1
ATOM 624 O O . PRO A 1 84 ? -2.845 12.870 -2.882 1.00 97.75 84 PRO A O 1
ATOM 627 N N . PHE A 1 85 ? -1.711 11.205 -3.864 1.00 97.69 85 PHE A N 1
ATOM 628 C CA . PHE A 1 85 ? -0.395 11.663 -3.419 1.00 97.69 85 PHE A CA 1
ATOM 629 C C . PHE A 1 85 ? 0.677 11.462 -4.490 1.00 97.69 85 PHE A C 1
ATOM 631 O O . PHE A 1 85 ? 0.505 10.740 -5.476 1.00 97.69 85 PHE A O 1
ATOM 638 N N . ARG A 1 86 ? 1.814 12.131 -4.291 1.00 97.25 86 ARG A N 1
ATOM 639 C CA . ARG A 1 86 ? 2.993 12.046 -5.155 1.00 97.25 86 ARG A CA 1
ATOM 640 C C . ARG A 1 86 ? 4.149 11.406 -4.399 1.00 97.25 86 ARG A C 1
ATOM 642 O O . ARG A 1 86 ? 4.337 11.681 -3.219 1.00 97.25 86 ARG A O 1
ATOM 649 N N . VAL A 1 87 ? 4.940 10.599 -5.097 1.00 97.31 87 VAL A N 1
ATOM 650 C CA . VAL A 1 87 ? 6.209 10.062 -4.597 1.00 97.31 87 VAL A CA 1
ATOM 651 C C . VAL A 1 87 ? 7.321 10.584 -5.505 1.00 97.31 87 VAL A C 1
ATOM 653 O O . VAL A 1 87 ? 7.298 10.284 -6.705 1.00 97.31 87 VAL A O 1
ATOM 656 N N . PRO A 1 88 ? 8.271 11.384 -4.989 1.00 96.62 88 PRO A N 1
ATOM 657 C CA . PRO A 1 88 ? 9.329 11.973 -5.806 1.00 96.62 88 PRO A CA 1
ATOM 658 C C . PRO A 1 88 ? 10.198 10.895 -6.464 1.00 96.62 88 PRO A C 1
ATOM 660 O O . PRO A 1 88 ? 10.111 9.712 -6.127 1.00 96.62 88 PRO A O 1
ATOM 663 N N . ALA A 1 89 ? 11.024 11.287 -7.431 1.00 93.81 89 ALA A N 1
ATOM 664 C CA . ALA A 1 89 ? 11.994 10.382 -8.044 1.00 93.81 89 ALA A CA 1
ATOM 665 C C . ALA A 1 89 ? 12.905 9.745 -6.977 1.00 93.81 89 ALA A C 1
ATOM 667 O O . ALA A 1 89 ? 13.367 10.431 -6.066 1.00 93.81 89 ALA A O 1
ATOM 668 N N . ARG A 1 90 ? 13.127 8.425 -7.065 1.00 92.88 90 ARG A N 1
ATOM 669 C CA . ARG A 1 90 ? 13.797 7.596 -6.033 1.00 92.88 90 ARG A CA 1
ATOM 670 C C . ARG A 1 90 ? 13.166 7.666 -4.633 1.00 92.88 90 ARG A C 1
ATOM 672 O O . ARG A 1 90 ? 13.785 7.249 -3.656 1.00 92.88 90 ARG A O 1
ATOM 679 N N . GLY A 1 91 ? 11.950 8.192 -4.527 1.00 95.69 91 GLY A N 1
ATOM 680 C CA . GLY A 1 91 ? 11.280 8.450 -3.265 1.00 95.69 91 GLY A CA 1
ATOM 681 C C . GLY A 1 91 ? 10.633 7.216 -2.646 1.00 95.69 91 GLY A C 1
ATOM 682 O O . GLY A 1 91 ? 10.283 6.238 -3.319 1.00 95.69 91 GLY A O 1
ATOM 683 N N . ILE A 1 92 ? 10.421 7.319 -1.339 1.00 96.62 92 ILE A N 1
ATOM 684 C CA . ILE A 1 92 ? 9.617 6.406 -0.532 1.00 96.62 92 ILE A CA 1
ATOM 685 C C . ILE A 1 92 ? 8.635 7.273 0.251 1.00 96.62 92 ILE A C 1
ATOM 687 O O . ILE A 1 92 ? 9.035 8.281 0.829 1.00 96.62 92 ILE A O 1
ATOM 691 N N . LEU A 1 93 ? 7.363 6.888 0.257 1.00 97.69 93 LEU A N 1
ATOM 692 C CA . LEU A 1 93 ? 6.337 7.507 1.082 1.00 97.69 93 LEU A CA 1
ATOM 693 C C . LEU A 1 93 ? 5.713 6.437 1.987 1.00 97.69 93 LEU A C 1
ATOM 695 O O . LEU A 1 93 ? 4.991 5.570 1.479 1.00 97.69 93 LEU A O 1
ATOM 699 N N . PRO A 1 94 ? 5.983 6.473 3.302 1.00 97.38 94 PRO A N 1
ATOM 700 C CA . PRO A 1 94 ? 5.306 5.608 4.253 1.00 97.38 94 PRO A CA 1
ATOM 701 C C . PRO A 1 94 ? 3.854 6.057 4.451 1.00 97.38 94 PRO A C 1
ATOM 703 O O . PRO A 1 94 ? 3.547 7.244 4.536 1.00 97.38 94 PRO A O 1
ATOM 706 N N . LEU A 1 95 ? 2.962 5.079 4.538 1.00 96.56 95 LEU A N 1
ATOM 707 C CA . LEU A 1 95 ? 1.526 5.222 4.729 1.00 96.56 95 LEU A CA 1
ATOM 708 C C . LEU A 1 95 ? 1.125 4.294 5.879 1.00 96.56 95 LEU A C 1
ATOM 710 O O . LEU A 1 95 ? 1.010 3.078 5.712 1.00 96.56 95 LEU A O 1
ATOM 714 N N . ALA A 1 96 ? 0.976 4.866 7.070 1.00 96.19 96 ALA A N 1
ATOM 715 C CA . ALA A 1 96 ? 0.605 4.123 8.266 1.00 96.19 96 ALA A CA 1
ATOM 716 C C . ALA A 1 96 ? -0.914 4.130 8.446 1.00 96.19 96 ALA A C 1
ATOM 718 O O . ALA A 1 96 ? -1.542 5.188 8.467 1.00 96.19 96 ALA A O 1
ATOM 719 N N . TYR A 1 97 ? -1.489 2.945 8.616 1.00 95.75 97 TYR A N 1
ATOM 720 C CA . TYR A 1 97 ? -2.913 2.759 8.845 1.00 95.75 97 TYR A CA 1
ATOM 721 C C . TYR A 1 97 ? -3.161 2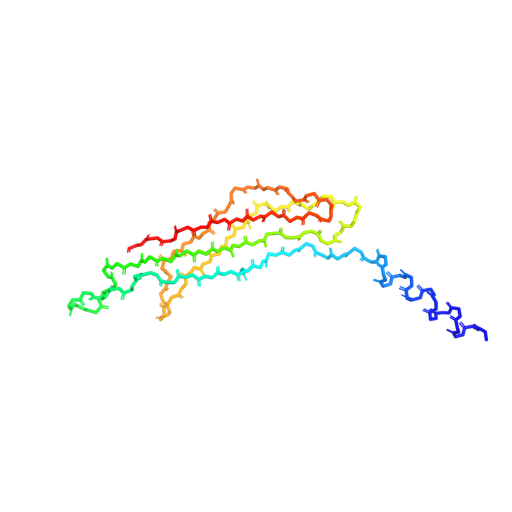.012 10.147 1.00 95.75 97 TYR A C 1
ATOM 723 O O . TYR A 1 97 ? -2.407 1.112 10.522 1.00 95.75 97 TYR A O 1
ATOM 731 N N . VAL A 1 98 ? -4.270 2.352 10.799 1.00 94.25 98 VAL A N 1
ATOM 732 C CA . VAL A 1 98 ? -4.838 1.581 11.903 1.00 94.25 98 VAL A CA 1
ATOM 733 C C . VAL A 1 98 ? -6.258 1.208 11.500 1.00 94.25 98 VAL A C 1
ATOM 735 O O . VAL A 1 98 ? -7.100 2.082 11.317 1.00 94.25 98 VAL A O 1
ATOM 738 N N . ALA A 1 99 ? -6.506 -0.084 11.325 1.00 91.25 99 ALA A N 1
ATOM 739 C CA . ALA A 1 99 ? -7.836 -0.635 11.141 1.00 91.25 99 ALA A CA 1
ATOM 740 C C . ALA A 1 99 ? -8.420 -0.984 12.509 1.00 91.25 99 ALA A C 1
ATOM 742 O O . ALA A 1 99 ? -7.760 -1.665 13.300 1.00 91.25 99 ALA A O 1
ATOM 743 N N . ARG A 1 100 ? -9.642 -0.514 12.767 1.00 89.19 100 ARG A N 1
ATOM 744 C CA . ARG A 1 100 ? -10.452 -0.900 13.920 1.00 89.19 100 ARG A CA 1
ATOM 745 C C . ARG A 1 100 ? -11.880 -1.163 13.467 1.00 89.19 100 ARG A C 1
ATOM 747 O O . ARG A 1 100 ? -12.389 -0.370 12.674 1.00 89.19 100 ARG A O 1
ATOM 754 N N . ALA A 1 101 ? -12.475 -2.247 13.943 1.00 82.56 101 ALA A N 1
ATOM 755 C CA . ALA A 1 101 ? -13.890 -2.558 13.774 1.00 82.56 101 ALA A CA 1
ATOM 756 C C . ALA A 1 101 ? -14.399 -3.325 14.991 1.00 82.56 101 ALA A C 1
ATOM 758 O O . ALA A 1 101 ? -13.541 -3.915 15.693 1.00 82.56 101 ALA A O 1
#

pLDDT: mean 91.55, std 5.6, range [66.12, 97.75]

Radius of gyration: 20.44 Å; chains: 1; bounding box: 55×28×54 Å

Secondary structure (DSSP, 8-state):
-HHHHHHHHHHHHHHHSPPPPEEEEEEEEEEEEEE-TTS-EEEEEEEEEEEEE---SSS-EEES-EEEEEEETTEEEEEEEE--EEE-TT-EEEEEEEEE-

Organism: Zea mays (NCBI:txid4577)

Foldseek 3Di:
DVVVVVVVVVVVCVVLPFDAKDKDWPDKDWPDFDADPVRHTPKTKMKTKMKTFGQGQPAKDKDQWDWDFDDDPNRGQDIDTDHIDIAGHRGMDIDIDIGMD

Sequence (101 aa):
MVLLGAVAVLVVVVLLQPRAPYVAVRAASLYALVYGQTGALDNVQVTVQVEARNGNAHSTAYFSRLECRLAFAGATLAVLRAYPFRVPARGILPLAYVARA